Protein AF-A0A6N4TL25-F1 (afdb_monomer_lite)

Foldseek 3Di:
DDPVLVVLLVVLLVLLVLLPQDPPQPLSVLLSQLLSVCLVPVVCLVPVLVRSLVVSCVVVVHDSVCSQVSVVVSLVRSVVPPDPVSVCVQQPPPDPPVPDRDHSSVVSVSNSVSSNVVVVD

Secondary structure (DSSP, 8-state):
--HHHHHHHHHHHHHHHHTT--TTSHHHHHHHHHHHHHHH-GGGGGGIIIIIHHHHHHHTT--HHHHHHHHHHHHHHHHHH--HHHHHHHHGGGS-TTS-PPPHHHHHHHHHHHHHHTTT-

Organism: NCBI:txid2583452

Sequence (121 aa):
MDNSRKAIYVNVTNLLHEIGIPAHIVGHDYIRHAIVSACENPALLKNITKHLYVKVAIYYDTSVYSVEKGIRNAIEVAWARGDISAIHSVFGNTVHFQRAKPSNKEFIAMIVDVVRTQMMD

InterPro domains:
  IPR014879 Sporulation initiation factor Spo0A, C-terminal [PF08769] (12-113)
  IPR016032 Signal transduction response regulator, C-terminal effector [SSF46894] (10-118)
  IPR036388 Winged helix-like DNA-binding domain superfamily [G3DSA:1.10.10.10] (4-120)

pLDDT: mean 89.61, std 11.11, range [54.56, 98.56]

Radius of gyration: 13.48 Å; chains: 1; bounding box: 31×37×30 Å

Structure (mmCIF, N/CA/C/O backbone):
data_AF-A0A6N4TL25-F1
#
_entry.id   AF-A0A6N4TL25-F1
#
loop_
_atom_site.group_PDB
_atom_site.id
_atom_site.type_symbol
_atom_site.label_atom_id
_atom_site.label_alt_id
_atom_site.label_comp_id
_atom_site.label_asym_id
_atom_site.label_entity_id
_atom_site.label_seq_id
_atom_site.pdbx_PDB_ins_code
_atom_site.Cartn_x
_atom_site.Cartn_y
_atom_site.Cartn_z
_atom_site.occupancy
_atom_site.B_iso_or_equiv
_atom_site.auth_seq_id
_atom_site.auth_comp_id
_atom_site.auth_asym_id
_atom_site.auth_atom_id
_atom_site.pdbx_PDB_model_num
ATOM 1 N N . MET A 1 1 ? -16.963 -13.518 3.131 1.00 58.06 1 MET A N 1
ATOM 2 C CA . MET A 1 1 ? -16.154 -12.299 3.344 1.00 58.06 1 MET A CA 1
ATOM 3 C C . MET A 1 1 ? -17.122 -11.221 3.791 1.00 58.06 1 MET A C 1
ATOM 5 O O . MET A 1 1 ? -18.140 -11.086 3.126 1.00 58.06 1 MET A O 1
ATOM 9 N N . ASP A 1 2 ? -16.877 -10.566 4.925 1.00 76.75 2 ASP A N 1
ATOM 10 C CA . ASP A 1 2 ? -17.751 -9.505 5.450 1.00 76.75 2 ASP A CA 1
ATOM 11 C C . ASP A 1 2 ? -18.013 -8.420 4.382 1.00 76.75 2 ASP A C 1
ATOM 13 O O . ASP A 1 2 ? -17.105 -8.073 3.616 1.00 76.75 2 ASP A O 1
ATOM 17 N N . ASN A 1 3 ? -19.251 -7.917 4.303 1.00 78.00 3 ASN A N 1
ATOM 18 C CA . ASN A 1 3 ? -19.669 -6.927 3.304 1.00 78.00 3 ASN A CA 1
ATOM 19 C C . ASN A 1 3 ? -18.828 -5.650 3.405 1.00 78.00 3 ASN A C 1
ATOM 21 O O . ASN A 1 3 ? -18.439 -5.093 2.377 1.00 78.00 3 ASN A O 1
ATOM 25 N N . SER A 1 4 ? -18.461 -5.258 4.627 1.00 81.75 4 SER A N 1
ATOM 26 C CA . SER A 1 4 ? -17.604 -4.101 4.889 1.00 81.75 4 SER A CA 1
ATOM 27 C C . SER A 1 4 ? -16.239 -4.284 4.237 1.00 81.75 4 SER A C 1
ATOM 29 O O . SER A 1 4 ? -15.827 -3.469 3.419 1.00 81.75 4 SER A O 1
ATOM 31 N N . ARG A 1 5 ? -15.570 -5.419 4.479 1.00 87.56 5 ARG A N 1
ATOM 32 C CA . ARG A 1 5 ? -14.254 -5.716 3.888 1.00 87.56 5 ARG A CA 1
ATOM 33 C C . ARG A 1 5 ? -14.286 -5.699 2.359 1.00 87.56 5 ARG A C 1
ATOM 35 O O . ARG A 1 5 ? -13.344 -5.213 1.735 1.00 87.56 5 ARG A O 1
ATOM 42 N N . LYS A 1 6 ? -15.354 -6.219 1.742 1.00 89.12 6 LYS A N 1
ATOM 43 C CA . LYS A 1 6 ? -15.514 -6.196 0.279 1.00 89.12 6 LYS A CA 1
ATOM 44 C C . LYS A 1 6 ? -15.613 -4.762 -0.251 1.00 89.12 6 LYS A C 1
ATOM 46 O O . LYS A 1 6 ? -14.973 -4.468 -1.257 1.00 89.12 6 LYS A O 1
ATOM 51 N N . ALA A 1 7 ? -16.340 -3.881 0.437 1.00 90.50 7 ALA A N 1
ATOM 52 C CA . ALA A 1 7 ? -16.426 -2.468 0.074 1.00 90.50 7 ALA A CA 1
ATOM 53 C C . ALA A 1 7 ? -15.051 -1.775 0.132 1.00 90.50 7 ALA A C 1
ATOM 55 O O . ALA A 1 7 ? -14.674 -1.102 -0.825 1.00 90.50 7 ALA A O 1
ATOM 56 N N . ILE A 1 8 ? -14.252 -2.033 1.178 1.00 93.56 8 ILE A N 1
ATOM 57 C CA . ILE A 1 8 ? -12.872 -1.513 1.289 1.00 93.56 8 ILE A CA 1
ATOM 58 C C . ILE A 1 8 ? -12.020 -1.993 0.117 1.00 93.56 8 ILE A C 1
ATOM 60 O O . ILE A 1 8 ? -11.325 -1.205 -0.513 1.00 93.56 8 ILE A O 1
ATOM 64 N N . TYR A 1 9 ? -12.085 -3.287 -0.200 1.00 94.56 9 TYR A N 1
ATOM 65 C CA . TYR A 1 9 ? -11.327 -3.863 -1.309 1.00 94.56 9 TYR A CA 1
ATOM 66 C C . TYR A 1 9 ? -11.652 -3.198 -2.649 1.00 94.56 9 TYR A C 1
ATOM 68 O O . TYR A 1 9 ? -10.736 -2.919 -3.426 1.00 94.56 9 TYR A O 1
ATOM 76 N N . VAL A 1 10 ? -12.936 -2.957 -2.926 1.00 94.69 10 VAL A N 1
ATOM 77 C CA . VAL A 1 10 ? -13.381 -2.282 -4.153 1.00 94.69 10 VAL A CA 1
ATOM 78 C C . VAL A 1 10 ? -12.899 -0.835 -4.169 1.00 94.69 10 VAL A C 1
ATOM 80 O O . VAL A 1 10 ? -12.279 -0.431 -5.147 1.00 94.69 10 VAL A O 1
ATOM 83 N N . ASN A 1 11 ? -13.092 -0.097 -3.072 1.00 94.75 11 ASN A N 1
ATOM 84 C CA . ASN A 1 11 ? -12.639 1.288 -2.955 1.00 94.75 11 ASN A CA 1
ATOM 85 C C . ASN A 1 11 ? -11.126 1.411 -3.204 1.00 94.75 11 ASN A C 1
ATOM 87 O O . ASN A 1 11 ? -10.692 2.124 -4.102 1.00 94.75 11 ASN A O 1
ATOM 91 N N . VAL A 1 12 ? -10.317 0.613 -2.500 1.00 96.12 12 VAL A N 1
ATOM 92 C CA . VAL A 1 12 ? -8.858 0.602 -2.681 1.00 96.12 12 VAL A CA 1
ATOM 93 C C . VAL A 1 12 ? -8.478 0.260 -4.122 1.00 96.12 12 VAL A C 1
ATOM 95 O O . VAL A 1 12 ? -7.576 0.879 -4.668 1.00 96.12 12 VAL A O 1
ATOM 98 N N . THR A 1 13 ? -9.162 -0.691 -4.765 1.00 96.19 13 THR A N 1
ATOM 99 C CA . THR A 1 13 ? -8.890 -1.034 -6.174 1.00 96.19 13 THR A CA 1
ATOM 100 C C . THR A 1 13 ? -9.124 0.165 -7.099 1.00 96.19 13 THR A C 1
ATOM 102 O O . THR A 1 13 ? -8.304 0.420 -7.979 1.00 96.19 13 THR A O 1
ATOM 105 N N . ASN A 1 14 ? -10.200 0.923 -6.878 1.00 94.50 14 ASN A N 1
ATOM 106 C CA . ASN A 1 14 ? -10.508 2.115 -7.667 1.00 94.50 14 ASN A CA 1
ATOM 107 C C . ASN A 1 14 ? -9.458 3.214 -7.454 1.00 94.50 14 ASN A C 1
ATOM 109 O O . ASN A 1 14 ? -8.918 3.725 -8.429 1.00 94.50 14 ASN A O 1
ATOM 113 N N . LEU A 1 15 ? -9.076 3.486 -6.201 1.00 94.06 15 LEU A N 1
ATOM 114 C CA . LEU A 1 15 ? -8.039 4.475 -5.883 1.00 94.06 15 LEU A CA 1
ATOM 115 C C . LEU A 1 15 ? -6.687 4.129 -6.525 1.00 94.06 15 LEU A C 1
ATOM 117 O O . LEU A 1 15 ? -6.003 5.004 -7.049 1.00 94.06 15 LEU A O 1
ATOM 121 N N . LEU A 1 16 ? -6.289 2.851 -6.523 1.00 94.75 16 LEU A N 1
ATOM 122 C CA . LEU A 1 16 ? -5.047 2.426 -7.180 1.00 94.75 16 LEU A CA 1
ATOM 123 C C . LEU A 1 16 ? -5.097 2.644 -8.696 1.00 94.75 16 LEU A C 1
ATOM 125 O O . LEU A 1 16 ? -4.089 3.045 -9.279 1.00 94.75 16 LEU A O 1
ATOM 129 N N . HIS A 1 17 ? -6.253 2.415 -9.320 1.00 92.50 17 HIS A N 1
ATOM 130 C CA . HIS A 1 17 ? -6.449 2.678 -10.742 1.00 92.50 17 HIS A CA 1
ATOM 131 C C . HIS A 1 17 ? -6.376 4.180 -11.051 1.00 92.50 17 HIS A C 1
ATOM 133 O O . HIS A 1 17 ? -5.659 4.566 -11.971 1.00 92.50 17 HIS A O 1
ATOM 139 N N . GLU A 1 18 ? -7.033 5.025 -10.255 1.00 91.44 18 GLU A N 1
ATOM 140 C CA . GLU A 1 18 ? -6.999 6.488 -10.403 1.00 91.44 18 GLU A CA 1
ATOM 141 C C . GLU A 1 18 ? -5.579 7.057 -10.256 1.00 91.44 18 GLU A C 1
ATOM 143 O O . GLU A 1 18 ? -5.168 7.909 -11.037 1.00 91.44 18 GLU A O 1
ATOM 148 N N . ILE A 1 19 ? -4.784 6.521 -9.323 1.00 90.81 19 ILE A N 1
ATOM 149 C CA . ILE A 1 19 ? -3.365 6.885 -9.143 1.00 90.81 19 ILE A CA 1
ATOM 150 C C . ILE A 1 19 ? -2.485 6.394 -10.313 1.00 90.81 19 ILE A C 1
ATOM 152 O O . ILE A 1 19 ? -1.344 6.829 -10.469 1.00 90.81 19 ILE A O 1
ATOM 156 N N . GLY A 1 20 ? -2.988 5.487 -11.154 1.00 92.06 20 GLY A N 1
ATOM 157 C CA . GLY A 1 20 ? -2.257 4.942 -12.298 1.00 92.06 20 GLY A CA 1
ATOM 158 C C . GLY A 1 20 ? -1.409 3.710 -11.976 1.00 92.06 20 GLY A C 1
ATOM 159 O O . GLY A 1 20 ? -0.484 3.388 -12.724 1.00 92.06 20 GLY A O 1
ATOM 160 N N . ILE A 1 21 ? -1.704 2.994 -10.885 1.00 94.00 21 ILE A N 1
ATOM 161 C CA . ILE A 1 21 ? -1.089 1.693 -10.593 1.00 94.00 21 ILE A CA 1
ATOM 162 C C . ILE A 1 21 ? -1.782 0.615 -11.443 1.00 94.00 21 ILE A C 1
ATOM 164 O O . ILE A 1 21 ? -2.968 0.346 -11.246 1.00 94.00 21 ILE A O 1
ATOM 168 N N . PRO A 1 22 ? -1.070 -0.064 -12.364 1.00 91.81 22 PRO A N 1
ATOM 169 C CA . PRO A 1 22 ? -1.695 -1.055 -13.234 1.00 91.81 22 PRO A CA 1
ATOM 170 C C . PRO A 1 22 ? -2.161 -2.300 -12.469 1.00 91.81 22 PRO A C 1
ATOM 172 O O . PRO A 1 22 ? -1.402 -2.886 -11.704 1.00 91.81 22 PRO A O 1
ATOM 175 N N . ALA A 1 23 ? -3.367 -2.792 -12.751 1.00 94.31 23 ALA A N 1
ATOM 176 C CA . ALA A 1 23 ? -3.906 -3.980 -12.078 1.00 94.31 23 ALA A CA 1
ATOM 177 C C . ALA A 1 23 ? -3.140 -5.289 -12.373 1.00 94.31 23 ALA A C 1
ATOM 179 O O . ALA A 1 23 ? -3.249 -6.248 -11.620 1.00 94.31 23 ALA A O 1
ATOM 180 N N . HIS A 1 24 ? -2.367 -5.345 -13.465 1.00 92.94 24 HIS A N 1
ATOM 181 C CA . HIS A 1 24 ? -1.654 -6.557 -13.893 1.00 92.94 24 HIS A CA 1
ATOM 182 C C . HIS A 1 24 ? -0.284 -6.748 -13.224 1.00 92.94 24 HIS A C 1
ATOM 184 O O . HIS A 1 24 ? 0.344 -7.789 -13.413 1.00 92.94 24 HIS A O 1
ATOM 190 N N . ILE A 1 25 ? 0.227 -5.752 -12.491 1.00 94.44 25 ILE A N 1
ATOM 191 C CA . ILE A 1 25 ? 1.523 -5.878 -11.817 1.00 94.44 25 ILE A CA 1
ATOM 192 C C . ILE A 1 25 ? 1.341 -6.416 -10.403 1.00 94.44 25 ILE A C 1
ATOM 194 O O . ILE A 1 25 ? 0.468 -5.980 -9.663 1.00 94.44 25 ILE A O 1
ATOM 198 N N . VAL A 1 26 ? 2.237 -7.305 -9.978 1.00 96.12 26 VAL A N 1
ATOM 199 C CA . VAL A 1 26 ? 2.137 -7.965 -8.664 1.00 96.12 26 VAL A CA 1
ATOM 200 C C . VAL A 1 26 ? 2.078 -6.978 -7.486 1.00 96.12 26 VAL A C 1
ATOM 202 O O . VAL A 1 26 ? 1.409 -7.218 -6.483 1.00 96.12 26 VAL A O 1
ATOM 205 N N . GLY A 1 27 ? 2.735 -5.821 -7.624 1.00 97.25 27 GLY A N 1
ATOM 206 C CA . GLY A 1 27 ? 2.721 -4.769 -6.612 1.00 97.25 27 GLY A CA 1
ATOM 207 C C . GLY A 1 27 ? 1.328 -4.205 -6.335 1.00 97.25 27 GLY A C 1
ATOM 208 O O . GLY A 1 27 ? 1.062 -3.836 -5.197 1.00 97.25 27 GLY A O 1
ATOM 209 N N . HIS A 1 28 ? 0.425 -4.201 -7.320 1.00 97.81 28 HIS A N 1
ATOM 210 C CA . HIS A 1 28 ? -0.965 -3.779 -7.134 1.00 97.81 28 HIS A CA 1
ATOM 211 C C . HIS A 1 28 ? -1.663 -4.625 -6.060 1.00 97.81 28 HIS A C 1
ATOM 213 O O . HIS A 1 28 ? -2.248 -4.095 -5.113 1.00 97.81 28 HIS A O 1
ATOM 219 N N . ASP A 1 29 ? -1.539 -5.947 -6.155 1.00 97.69 29 ASP A N 1
ATOM 220 C CA . ASP A 1 29 ? -2.174 -6.878 -5.224 1.00 97.69 29 ASP A CA 1
ATOM 221 C C . ASP A 1 29 ? -1.555 -6.833 -3.826 1.00 97.69 29 ASP A C 1
ATOM 223 O O . ASP A 1 29 ? -2.271 -6.939 -2.820 1.00 97.69 29 ASP A O 1
ATOM 227 N N . TYR A 1 30 ? -0.244 -6.602 -3.744 1.00 98.44 30 TYR A N 1
ATOM 228 C CA . TYR A 1 30 ? 0.444 -6.387 -2.473 1.00 98.44 30 TYR A CA 1
ATOM 229 C C . TYR A 1 30 ? -0.017 -5.103 -1.787 1.00 98.44 30 TYR A C 1
ATOM 231 O O . TYR A 1 30 ? -0.345 -5.132 -0.600 1.00 98.44 30 TYR A O 1
ATOM 239 N N . ILE A 1 31 ? -0.087 -3.995 -2.529 1.00 98.00 31 ILE A N 1
ATOM 240 C CA . ILE A 1 31 ? -0.555 -2.702 -2.022 1.00 98.00 31 ILE A CA 1
ATOM 241 C C . ILE A 1 31 ? -1.995 -2.822 -1.526 1.00 98.00 31 ILE A C 1
ATOM 243 O O . ILE A 1 31 ? -2.289 -2.448 -0.392 1.00 98.00 31 ILE A O 1
ATOM 247 N N . ARG A 1 32 ? -2.883 -3.400 -2.338 1.00 97.75 32 ARG A N 1
ATOM 248 C CA . ARG A 1 32 ? -4.295 -3.567 -1.990 1.00 97.75 32 ARG A CA 1
ATOM 249 C C . ARG A 1 32 ? -4.476 -4.380 -0.710 1.00 97.75 32 ARG A C 1
ATOM 251 O O . ARG A 1 32 ? -5.201 -3.958 0.188 1.00 97.75 32 ARG A O 1
ATOM 258 N N . HIS A 1 33 ? -3.773 -5.508 -0.584 1.00 97.56 33 HIS A N 1
ATOM 259 C CA . HIS A 1 33 ? -3.826 -6.325 0.630 1.00 97.56 33 HIS A CA 1
ATOM 260 C C . HIS A 1 33 ? -3.264 -5.578 1.850 1.00 97.56 33 HIS A C 1
ATOM 262 O O . HIS A 1 33 ? -3.836 -5.653 2.944 1.00 97.56 33 HIS A O 1
ATOM 268 N N . ALA A 1 34 ? -2.155 -4.853 1.669 1.00 97.88 34 ALA A N 1
ATOM 269 C CA . ALA A 1 34 ? -1.512 -4.075 2.721 1.00 97.88 34 ALA A CA 1
ATOM 270 C C . ALA A 1 34 ? -2.435 -2.968 3.255 1.00 97.88 34 ALA A C 1
ATOM 272 O O . ALA A 1 34 ? -2.610 -2.858 4.467 1.00 97.88 34 ALA A O 1
ATOM 273 N N . ILE A 1 35 ? -3.068 -2.199 2.366 1.00 97.38 35 ILE A N 1
ATOM 274 C CA . ILE A 1 35 ? -3.982 -1.110 2.733 1.00 97.38 35 ILE A CA 1
ATOM 275 C C . ILE A 1 35 ? -5.199 -1.661 3.464 1.00 97.38 35 ILE A C 1
ATOM 277 O O . ILE A 1 35 ? -5.472 -1.219 4.573 1.00 97.38 35 ILE A O 1
ATOM 281 N N . VAL A 1 36 ? -5.881 -2.674 2.914 1.00 96.44 36 VAL A N 1
ATOM 282 C CA . VAL A 1 36 ? -7.064 -3.251 3.579 1.00 96.44 36 VAL A CA 1
ATOM 283 C C . VAL A 1 36 ? -6.704 -3.773 4.972 1.00 96.44 36 VAL A C 1
ATOM 285 O O . VAL A 1 36 ? -7.409 -3.497 5.940 1.00 96.44 36 VAL A O 1
ATOM 288 N N . SER A 1 37 ? -5.565 -4.462 5.104 1.00 96.00 37 SER A N 1
ATOM 289 C CA . SER A 1 37 ? -5.089 -4.943 6.407 1.00 96.00 37 SER A CA 1
ATOM 290 C C . SER A 1 37 ? -4.793 -3.804 7.386 1.00 96.00 37 SER A C 1
ATOM 292 O O . SER A 1 37 ? -5.044 -3.947 8.581 1.00 96.00 37 SER A O 1
ATOM 294 N N . ALA A 1 38 ? -4.247 -2.687 6.904 1.00 96.31 38 ALA A N 1
ATOM 295 C CA . ALA A 1 38 ? -3.931 -1.518 7.717 1.00 96.31 38 ALA A CA 1
ATOM 296 C C . ALA A 1 38 ? -5.168 -0.669 8.065 1.00 96.31 38 ALA A C 1
ATOM 298 O O . ALA A 1 38 ? -5.190 -0.064 9.134 1.00 96.31 38 ALA A O 1
ATOM 299 N N . CYS A 1 39 ? -6.210 -0.657 7.228 1.00 94.50 39 CYS A N 1
ATOM 300 C CA . CYS A 1 39 ? -7.507 -0.065 7.567 1.00 94.50 39 CYS A CA 1
ATOM 301 C C . CYS A 1 39 ? -8.166 -0.813 8.735 1.00 94.50 39 CYS A C 1
ATOM 303 O O . CYS A 1 39 ? -8.692 -0.182 9.647 1.00 94.50 39 CYS A O 1
ATOM 305 N N . GLU A 1 40 ? -8.085 -2.147 8.739 1.00 92.19 40 GLU A N 1
ATOM 306 C CA . GLU A 1 40 ? -8.609 -2.992 9.822 1.00 92.19 40 GLU A CA 1
ATOM 307 C C . GLU A 1 40 ? -7.756 -2.919 11.094 1.00 92.19 40 GLU A C 1
ATOM 309 O O . GLU A 1 40 ? -8.279 -2.941 12.206 1.00 92.19 40 GLU A O 1
ATOM 314 N N . ASN A 1 41 ? -6.430 -2.838 10.944 1.00 93.75 41 ASN A N 1
ATOM 315 C CA . ASN A 1 41 ? -5.503 -2.705 12.061 1.00 93.75 41 ASN A CA 1
ATOM 316 C C . ASN A 1 41 ? -4.415 -1.653 11.770 1.00 93.75 41 ASN A C 1
ATOM 318 O O . ASN A 1 41 ? -3.326 -1.989 11.285 1.00 93.75 41 ASN A O 1
ATOM 322 N N . PRO A 1 42 ? -4.653 -0.387 12.158 1.00 92.12 42 PRO A N 1
ATOM 323 C CA . PRO A 1 42 ? -3.717 0.715 11.928 1.00 92.12 42 PRO A CA 1
ATOM 324 C C . PRO A 1 42 ? -2.350 0.533 12.600 1.00 92.12 42 PRO A C 1
ATOM 326 O O . PRO A 1 42 ? -1.358 1.123 12.167 1.00 92.12 42 PRO A O 1
ATOM 329 N N . ALA A 1 43 ? -2.248 -0.307 13.639 1.00 93.31 43 ALA A N 1
ATOM 330 C CA . ALA A 1 43 ? -0.978 -0.572 14.314 1.00 93.31 43 ALA A CA 1
ATOM 331 C C . ALA A 1 43 ? 0.058 -1.241 13.390 1.00 93.31 43 ALA A C 1
ATOM 333 O O . ALA A 1 43 ? 1.262 -1.108 13.630 1.00 93.31 43 ALA A O 1
ATOM 334 N N . LEU A 1 44 ? -0.382 -1.897 12.308 1.00 94.69 44 LEU A N 1
ATOM 335 C CA . LEU A 1 44 ? 0.498 -2.521 11.315 1.00 94.69 44 LEU A CA 1
ATOM 336 C C . LEU A 1 44 ? 1.417 -1.510 10.609 1.00 94.69 44 LEU A C 1
ATOM 338 O O . LEU A 1 44 ? 2.525 -1.869 10.208 1.00 94.69 44 LEU A O 1
ATOM 342 N N . LEU A 1 45 ? 1.013 -0.238 10.517 1.00 93.56 45 LEU A N 1
ATOM 343 C CA . LEU A 1 45 ? 1.819 0.825 9.905 1.00 93.56 45 LEU A CA 1
ATOM 344 C C . LEU A 1 45 ? 3.032 1.232 10.758 1.00 93.56 45 LEU A C 1
ATOM 346 O O . LEU A 1 45 ? 4.012 1.756 10.222 1.00 93.56 45 LEU A O 1
ATOM 350 N N . LYS A 1 46 ? 3.013 0.973 12.077 1.00 91.88 46 LYS A N 1
ATOM 351 C CA . LYS A 1 46 ? 4.125 1.332 12.979 1.00 91.88 46 LYS A CA 1
ATOM 352 C C . LYS A 1 46 ? 5.415 0.596 12.615 1.00 91.88 46 LYS A C 1
ATOM 354 O O . LYS A 1 46 ? 6.490 1.185 12.677 1.00 91.88 46 LYS A O 1
ATOM 359 N N . ASN A 1 47 ? 5.311 -0.667 12.198 1.00 91.12 47 ASN A N 1
ATOM 360 C CA . ASN A 1 47 ? 6.450 -1.465 11.750 1.00 91.12 47 ASN A CA 1
ATOM 361 C C . ASN A 1 47 ? 6.070 -2.301 10.526 1.00 91.12 47 ASN A C 1
ATOM 363 O O . ASN A 1 47 ? 5.686 -3.468 10.629 1.00 91.12 47 ASN A O 1
ATOM 367 N N . ILE A 1 48 ? 6.181 -1.660 9.364 1.00 94.56 48 ILE A N 1
ATOM 368 C CA . ILE A 1 48 ? 5.707 -2.217 8.103 1.00 94.56 48 ILE A CA 1
ATOM 369 C C . ILE A 1 48 ? 6.475 -3.485 7.714 1.00 94.56 48 ILE A C 1
ATOM 371 O O . ILE A 1 48 ? 5.861 -4.478 7.345 1.00 94.56 48 ILE A O 1
ATOM 375 N N . THR A 1 49 ? 7.799 -3.504 7.894 1.00 92.69 49 THR A N 1
ATOM 376 C CA . THR A 1 49 ? 8.645 -4.629 7.479 1.00 92.69 49 THR A CA 1
ATOM 377 C C . THR A 1 49 ? 8.418 -5.871 8.331 1.00 92.69 49 THR A C 1
ATOM 379 O O . THR A 1 49 ? 8.354 -6.967 7.785 1.00 92.69 49 THR A O 1
ATOM 382 N N . LYS A 1 50 ? 8.282 -5.720 9.658 1.00 94.00 50 LYS A N 1
ATOM 383 C CA . LYS A 1 50 ? 8.148 -6.868 10.574 1.00 94.00 50 LYS A CA 1
ATOM 384 C C . LYS A 1 50 ? 6.713 -7.358 10.754 1.00 94.00 50 LYS A C 1
ATOM 386 O O . LYS A 1 50 ? 6.529 -8.473 11.226 1.00 94.00 50 LYS A O 1
ATOM 391 N N . HIS A 1 51 ? 5.712 -6.554 10.396 1.00 95.81 51 HIS A N 1
ATOM 392 C CA . HIS A 1 51 ? 4.309 -6.939 10.554 1.00 95.81 51 HIS A CA 1
ATOM 393 C C . HIS A 1 51 ? 3.558 -6.933 9.227 1.00 95.81 51 HIS A C 1
ATOM 395 O O . HIS A 1 51 ? 3.150 -7.991 8.755 1.00 95.81 51 HIS A O 1
ATOM 401 N N . LEU A 1 52 ? 3.378 -5.765 8.605 1.00 97.81 52 LEU A N 1
ATOM 402 C CA . LEU A 1 52 ? 2.511 -5.653 7.432 1.00 97.81 52 LEU A CA 1
ATOM 403 C C . LEU A 1 52 ? 3.040 -6.461 6.241 1.00 97.81 52 LEU A C 1
ATOM 405 O O . LEU A 1 52 ? 2.300 -7.247 5.657 1.00 97.81 52 LEU A O 1
ATOM 409 N N . TYR A 1 53 ? 4.323 -6.323 5.909 1.00 98.19 53 TYR A N 1
ATOM 410 C CA . TYR A 1 53 ? 4.929 -7.062 4.806 1.00 98.19 53 TYR A CA 1
ATOM 411 C C . TYR A 1 53 ? 5.023 -8.554 5.093 1.00 98.19 53 TYR A C 1
ATOM 413 O O . TYR A 1 53 ? 4.801 -9.332 4.177 1.00 98.19 53 TYR A O 1
ATOM 421 N N . VAL A 1 54 ? 5.284 -8.967 6.340 1.00 98.06 54 VAL A N 1
ATOM 422 C CA . VAL A 1 54 ? 5.237 -10.389 6.730 1.00 98.06 54 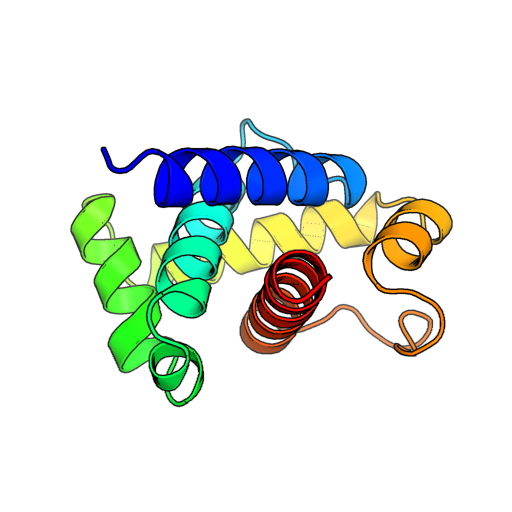VAL A CA 1
ATOM 423 C C . VAL A 1 54 ? 3.841 -10.958 6.484 1.00 98.06 54 VAL A C 1
ATOM 425 O O . VAL A 1 54 ? 3.709 -12.021 5.888 1.00 98.06 54 VAL A O 1
ATOM 428 N N . LYS A 1 55 ? 2.791 -10.224 6.866 1.00 97.69 55 LYS A N 1
ATOM 429 C CA . LYS A 1 55 ? 1.404 -10.644 6.642 1.00 97.69 55 LYS A CA 1
ATOM 430 C C . LYS A 1 55 ? 1.076 -10.806 5.155 1.00 97.69 55 LYS A C 1
ATOM 432 O O . LYS A 1 55 ? 0.496 -11.816 4.770 1.00 97.69 55 LYS A O 1
ATOM 437 N N . VAL A 1 56 ? 1.465 -9.837 4.326 1.00 98.25 56 VAL A N 1
ATOM 438 C CA . VAL A 1 56 ? 1.269 -9.902 2.867 1.00 98.25 56 VAL A CA 1
ATOM 439 C C . VAL A 1 56 ? 2.093 -11.041 2.257 1.00 98.25 56 VAL A C 1
ATOM 441 O O . VAL A 1 56 ? 1.584 -11.784 1.426 1.00 98.25 56 VAL A O 1
ATOM 444 N N . ALA A 1 57 ? 3.337 -11.214 2.702 1.00 98.50 57 ALA A N 1
ATOM 445 C CA . ALA A 1 57 ? 4.241 -12.257 2.232 1.00 98.50 57 ALA A CA 1
ATOM 446 C C . ALA A 1 57 ? 3.679 -13.661 2.496 1.00 98.50 57 ALA A C 1
ATOM 448 O O . ALA A 1 57 ? 3.653 -14.480 1.585 1.00 98.50 57 ALA A O 1
ATOM 449 N N . ILE A 1 58 ? 3.149 -13.903 3.701 1.00 98.38 58 ILE A N 1
ATOM 450 C CA . ILE A 1 58 ? 2.479 -15.164 4.053 1.00 98.38 58 ILE A CA 1
ATOM 451 C C . ILE A 1 58 ? 1.243 -15.393 3.175 1.00 98.38 58 ILE A C 1
ATOM 453 O O . ILE A 1 58 ? 1.027 -16.504 2.706 1.00 98.38 58 ILE A O 1
ATOM 457 N N . TYR A 1 59 ? 0.432 -14.358 2.936 1.00 97.94 59 TYR A N 1
ATOM 458 C CA . TYR A 1 59 ? -0.797 -14.502 2.151 1.00 97.94 59 TYR A CA 1
ATOM 459 C C . TYR A 1 59 ? -0.537 -14.870 0.683 1.00 97.94 59 TYR A C 1
ATOM 461 O O . TYR A 1 59 ? -1.285 -15.658 0.112 1.00 97.94 59 TYR A O 1
ATOM 469 N N . TYR A 1 60 ? 0.503 -14.297 0.074 1.00 98.06 60 TYR A N 1
ATOM 470 C CA . TYR A 1 60 ? 0.852 -14.531 -1.332 1.00 98.06 60 TYR A CA 1
ATOM 471 C C . TYR A 1 60 ? 1.951 -15.584 -1.530 1.00 98.06 60 TYR A C 1
ATOM 473 O O . TYR A 1 60 ? 2.488 -15.673 -2.630 1.00 98.06 60 TYR A O 1
ATOM 481 N N . ASP A 1 61 ? 2.304 -16.336 -0.483 1.00 98.19 61 ASP A N 1
ATOM 482 C CA . ASP A 1 61 ? 3.383 -17.334 -0.500 1.00 98.19 61 ASP A CA 1
ATOM 483 C C . ASP A 1 61 ? 4.685 -16.799 -1.131 1.00 98.19 61 ASP A C 1
ATOM 485 O O . ASP A 1 61 ? 5.218 -17.294 -2.123 1.00 98.19 61 ASP A O 1
ATOM 489 N N . THR A 1 62 ? 5.167 -15.679 -0.594 1.00 98.25 62 THR A N 1
ATOM 490 C CA . THR A 1 62 ? 6.332 -14.966 -1.123 1.00 98.25 62 THR A CA 1
ATOM 491 C C . THR A 1 62 ? 7.212 -14.419 -0.001 1.00 98.25 62 THR A C 1
ATOM 493 O O . THR A 1 62 ? 6.952 -14.617 1.183 1.00 98.25 62 THR A O 1
ATOM 496 N N . SER A 1 63 ? 8.293 -13.720 -0.352 1.00 98.38 63 SER A N 1
ATOM 497 C CA . SER A 1 63 ? 9.208 -13.124 0.626 1.00 98.38 63 SER A CA 1
ATOM 498 C C . SER A 1 63 ? 8.838 -11.677 0.968 1.00 98.38 63 SER A C 1
ATOM 500 O O . SER A 1 63 ? 8.329 -10.931 0.130 1.00 98.38 63 SER A O 1
ATOM 502 N N . VAL A 1 64 ? 9.191 -11.227 2.177 1.00 98.19 64 VAL A N 1
ATOM 503 C CA . VAL A 1 64 ? 9.072 -9.812 2.590 1.00 98.19 64 VAL A CA 1
ATOM 504 C C . VAL A 1 6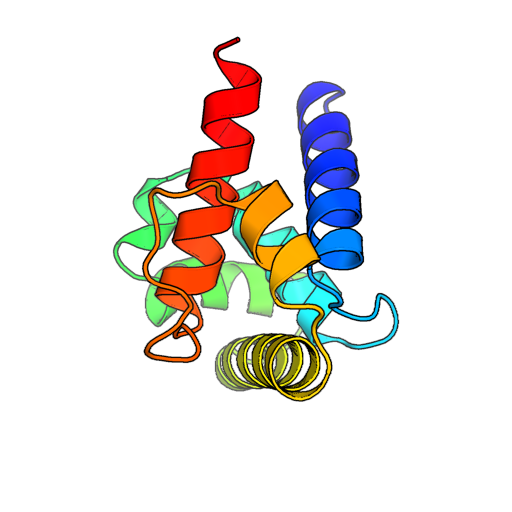4 ? 9.807 -8.873 1.624 1.00 98.19 64 VAL A C 1
ATOM 506 O O . VAL A 1 64 ? 9.321 -7.781 1.333 1.00 98.19 64 VAL A O 1
ATOM 509 N N . TYR A 1 65 ? 10.951 -9.309 1.087 1.00 98.06 65 TYR A N 1
ATOM 510 C CA . TYR A 1 65 ? 11.700 -8.563 0.075 1.00 98.06 65 TYR A CA 1
ATOM 511 C C . TYR A 1 65 ? 10.914 -8.428 -1.235 1.00 98.06 65 TYR A C 1
ATOM 513 O O . TYR A 1 65 ? 10.845 -7.341 -1.804 1.00 98.06 65 TYR A O 1
ATOM 521 N N . SER A 1 66 ? 10.276 -9.507 -1.696 1.00 9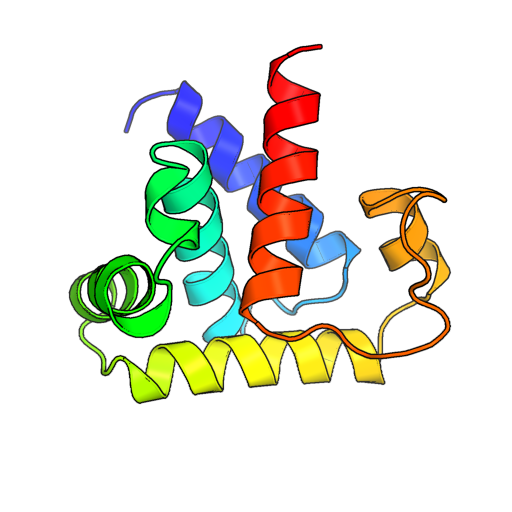8.12 66 SER A N 1
ATOM 522 C CA . SER A 1 66 ? 9.426 -9.493 -2.891 1.00 98.12 66 SER A CA 1
ATOM 523 C C . SER A 1 66 ? 8.240 -8.546 -2.726 1.00 98.12 66 SER A C 1
ATOM 525 O O . SER A 1 66 ? 7.907 -7.825 -3.665 1.00 98.12 66 SER A O 1
ATOM 527 N N . VAL A 1 67 ? 7.636 -8.514 -1.532 1.00 98.56 67 VAL A N 1
ATOM 528 C CA . VAL A 1 67 ? 6.549 -7.583 -1.199 1.00 98.56 67 VAL A CA 1
ATOM 529 C C . VAL A 1 67 ? 7.031 -6.137 -1.277 1.00 98.56 67 VAL A C 1
ATOM 531 O O . VAL A 1 67 ? 6.451 -5.347 -2.018 1.00 98.56 67 VAL A O 1
ATOM 534 N N . GLU A 1 68 ? 8.119 -5.794 -0.579 1.00 98.38 68 GLU A N 1
ATOM 535 C CA . GLU A 1 68 ? 8.700 -4.443 -0.613 1.00 98.38 68 GLU A CA 1
ATOM 536 C C . GLU A 1 68 ? 9.021 -4.013 -2.047 1.00 98.38 68 GLU A C 1
ATOM 538 O O . GLU A 1 68 ? 8.566 -2.958 -2.496 1.00 98.38 68 GLU A O 1
ATOM 543 N N . LYS A 1 69 ? 9.755 -4.852 -2.784 1.00 98.19 69 LYS A N 1
ATOM 544 C CA . LYS A 1 69 ? 10.186 -4.560 -4.152 1.00 98.19 69 LYS A CA 1
ATOM 545 C C . LYS A 1 69 ? 8.998 -4.416 -5.097 1.00 98.19 69 LYS A C 1
ATOM 547 O O . LYS A 1 69 ? 9.005 -3.522 -5.940 1.00 98.19 69 LYS A O 1
ATOM 552 N N . GLY A 1 70 ? 7.991 -5.280 -4.965 1.00 98.25 70 GLY A N 1
ATOM 553 C CA . GLY A 1 70 ? 6.771 -5.232 -5.766 1.00 98.25 70 GLY A CA 1
ATOM 554 C C . GLY A 1 70 ? 6.004 -3.930 -5.550 1.00 98.25 70 GLY A C 1
ATOM 555 O O . GLY A 1 70 ? 5.654 -3.265 -6.524 1.00 98.25 70 GLY A O 1
ATOM 556 N N . ILE A 1 71 ? 5.813 -3.531 -4.289 1.00 98.31 71 ILE A N 1
ATOM 557 C CA . ILE A 1 71 ? 5.153 -2.271 -3.918 1.00 98.31 71 ILE A CA 1
ATOM 558 C C . ILE A 1 71 ? 5.936 -1.072 -4.464 1.00 98.31 71 ILE A C 1
ATOM 560 O O . ILE A 1 71 ? 5.363 -0.213 -5.130 1.00 98.31 71 ILE A O 1
ATOM 564 N N . ARG A 1 72 ? 7.255 -1.038 -4.252 1.00 97.94 72 ARG A N 1
ATOM 565 C CA . ARG A 1 72 ? 8.115 0.047 -4.741 1.00 97.94 72 ARG A CA 1
ATOM 566 C C . ARG A 1 72 ? 8.055 0.187 -6.256 1.00 97.94 72 ARG A C 1
ATOM 568 O O . ARG A 1 72 ? 7.961 1.300 -6.758 1.00 97.94 72 ARG A O 1
ATOM 575 N N . ASN A 1 73 ? 8.087 -0.930 -6.981 1.00 96.81 73 ASN A N 1
ATOM 576 C CA . ASN A 1 73 ? 7.968 -0.925 -8.436 1.00 96.81 73 ASN A CA 1
ATOM 577 C C . ASN A 1 73 ? 6.599 -0.403 -8.898 1.00 96.81 73 ASN A C 1
ATOM 579 O O . ASN A 1 73 ? 6.527 0.340 -9.868 1.00 96.81 73 ASN A O 1
ATOM 583 N N . ALA A 1 74 ? 5.517 -0.753 -8.200 1.00 96.38 74 ALA A N 1
ATOM 584 C CA . ALA A 1 74 ? 4.192 -0.226 -8.515 1.00 96.38 74 ALA A CA 1
ATOM 585 C C . ALA A 1 74 ? 4.109 1.295 -8.327 1.00 96.38 74 ALA A C 1
ATOM 587 O O . ALA A 1 74 ? 3.613 1.989 -9.212 1.00 96.38 74 ALA A O 1
ATOM 588 N N . ILE A 1 75 ? 4.656 1.808 -7.221 1.00 94.56 75 ILE A N 1
ATOM 589 C CA . ILE A 1 75 ? 4.728 3.250 -6.953 1.00 94.56 75 ILE A CA 1
ATOM 590 C C . ILE A 1 75 ? 5.610 3.946 -7.994 1.00 94.56 75 ILE A C 1
ATOM 592 O O . ILE A 1 75 ? 5.229 4.992 -8.500 1.00 94.56 75 ILE A O 1
ATOM 596 N N . GLU A 1 76 ? 6.754 3.363 -8.366 1.00 93.38 76 GLU A N 1
ATOM 597 C CA . GLU A 1 76 ? 7.619 3.893 -9.430 1.00 93.38 76 GLU A CA 1
ATOM 598 C C . GLU A 1 76 ? 6.869 4.048 -10.751 1.00 93.38 76 GLU A C 1
ATOM 600 O O . GLU A 1 76 ? 6.908 5.108 -11.365 1.00 93.38 76 GLU A O 1
ATOM 605 N N . VAL A 1 77 ? 6.173 2.993 -11.181 1.00 92.38 77 VAL A N 1
ATOM 606 C CA . VAL A 1 77 ? 5.434 2.991 -12.445 1.00 92.38 77 VAL A CA 1
ATOM 607 C C . VAL A 1 77 ? 4.343 4.058 -12.433 1.00 92.38 77 VAL A C 1
ATOM 609 O O . VAL A 1 77 ? 4.213 4.787 -13.417 1.00 92.38 77 VAL A O 1
ATOM 612 N N . ALA A 1 78 ? 3.604 4.177 -11.328 1.00 90.88 78 ALA A N 1
ATOM 613 C CA . ALA A 1 78 ? 2.587 5.208 -11.169 1.00 90.88 78 ALA A CA 1
ATOM 614 C C . ALA A 1 78 ? 3.194 6.617 -11.143 1.00 90.88 78 ALA A C 1
ATOM 616 O O . ALA A 1 78 ? 2.667 7.503 -11.793 1.00 90.88 78 ALA A O 1
ATOM 617 N N . TRP A 1 79 ? 4.337 6.839 -10.489 1.00 88.31 79 TRP A N 1
ATOM 618 C CA . TRP A 1 79 ? 4.967 8.167 -10.441 1.00 88.31 79 TRP A CA 1
ATOM 619 C C . TRP A 1 79 ? 5.661 8.580 -11.736 1.00 88.31 79 TRP A C 1
ATOM 621 O O . TRP A 1 79 ? 5.715 9.764 -12.047 1.00 88.31 79 TRP A O 1
ATOM 631 N N . ALA A 1 80 ? 6.201 7.626 -12.493 1.00 86.81 80 ALA A N 1
ATOM 632 C CA . ALA A 1 80 ? 6.863 7.908 -13.763 1.00 86.81 80 ALA A CA 1
ATOM 63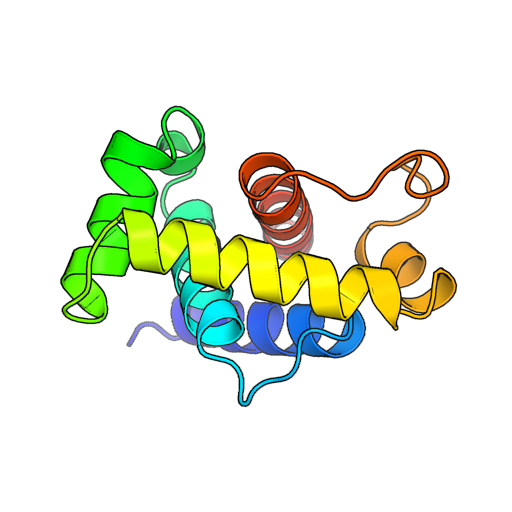3 C C . ALA A 1 80 ? 5.869 8.220 -14.894 1.00 86.81 80 ALA A C 1
ATOM 635 O O . ALA A 1 80 ? 6.237 8.862 -15.874 1.00 86.81 80 ALA A O 1
ATOM 636 N N . ARG A 1 81 ? 4.631 7.723 -14.787 1.00 80.69 81 ARG A N 1
ATOM 637 C CA . ARG A 1 81 ? 3.590 7.837 -15.824 1.00 80.69 81 ARG A CA 1
ATOM 638 C C . ARG A 1 81 ? 2.386 8.670 -15.398 1.00 80.69 81 ARG A C 1
ATOM 640 O O . ARG A 1 81 ? 1.554 8.986 -16.240 1.00 80.69 81 ARG A O 1
ATOM 647 N N . GLY A 1 82 ? 2.256 8.919 -14.101 1.00 68.75 82 GLY A N 1
ATOM 648 C CA . GLY A 1 82 ? 1.030 9.389 -13.481 1.00 68.75 82 GLY A CA 1
ATOM 649 C C . GLY A 1 82 ? 0.691 10.811 -13.870 1.00 68.75 82 GLY A C 1
ATOM 650 O O . GLY A 1 82 ? 1.556 11.686 -13.941 1.00 68.75 82 GLY A O 1
ATOM 651 N N . ASP A 1 83 ? -0.601 11.030 -14.073 1.00 77.50 83 ASP A N 1
ATOM 652 C CA . ASP A 1 83 ? -1.163 12.363 -14.133 1.00 77.50 83 ASP A CA 1
ATOM 653 C C . ASP A 1 83 ? -1.135 12.964 -12.721 1.00 77.50 83 ASP A C 1
ATOM 655 O O . ASP A 1 83 ? -1.808 12.486 -11.802 1.00 77.50 83 ASP A O 1
ATOM 659 N N . ILE A 1 84 ? -0.335 14.017 -12.544 1.00 78.06 84 ILE A N 1
ATOM 660 C CA . ILE A 1 84 ? -0.226 14.760 -11.284 1.00 78.06 84 ILE A CA 1
ATOM 661 C C . ILE A 1 84 ? -1.616 15.210 -10.812 1.00 78.06 84 ILE A C 1
ATOM 663 O O . ILE A 1 84 ? -1.885 15.186 -9.611 1.00 78.06 84 ILE A O 1
ATOM 667 N N . SER A 1 85 ? -2.517 15.559 -11.733 1.00 79.81 85 SER A N 1
ATOM 668 C CA . SER A 1 85 ? -3.889 15.945 -11.408 1.00 79.81 85 SER A CA 1
ATOM 669 C C . SER A 1 85 ? -4.703 14.789 -10.822 1.00 79.81 85 SER A C 1
ATOM 671 O O . SER A 1 85 ? -5.446 15.016 -9.869 1.00 79.81 85 SER A O 1
ATOM 673 N N . ALA A 1 86 ? -4.525 13.559 -11.312 1.00 82.06 86 ALA A N 1
ATOM 674 C CA . ALA A 1 86 ? -5.212 12.376 -10.786 1.00 82.06 86 ALA A CA 1
ATOM 675 C C . ALA A 1 86 ? -4.687 11.967 -9.398 1.00 82.06 86 ALA A C 1
ATOM 677 O O . ALA A 1 86 ? -5.446 11.611 -8.500 1.00 82.06 86 ALA A O 1
ATOM 678 N N . ILE A 1 87 ? -3.378 12.095 -9.168 1.00 81.31 87 ILE A N 1
ATOM 679 C CA . ILE A 1 87 ? -2.804 11.899 -7.829 1.00 81.31 87 ILE A CA 1
ATOM 680 C C . ILE A 1 87 ? -3.367 12.957 -6.865 1.00 81.31 87 ILE A C 1
ATOM 682 O O . ILE A 1 87 ? -3.800 12.632 -5.758 1.00 81.31 87 ILE A O 1
ATOM 686 N N . HIS A 1 88 ? -3.432 14.221 -7.292 1.00 80.88 88 HIS A N 1
ATOM 687 C CA . HIS A 1 88 ? -4.016 15.294 -6.487 1.00 80.88 88 HIS A CA 1
ATOM 688 C C . HIS A 1 88 ? -5.513 15.110 -6.210 1.00 80.88 88 HIS A C 1
ATOM 690 O O . HIS A 1 88 ? -5.954 15.488 -5.127 1.00 80.88 88 HIS A O 1
ATOM 696 N N . SER A 1 89 ? -6.300 14.527 -7.119 1.00 83.44 89 SER A N 1
ATOM 697 C CA . SER A 1 89 ? -7.727 14.292 -6.860 1.00 83.44 89 SER A CA 1
ATOM 698 C C . SER A 1 89 ? -7.961 13.253 -5.765 1.00 83.44 89 SER A C 1
ATOM 700 O O . SER A 1 89 ? -8.926 13.377 -5.018 1.00 83.44 89 SER A O 1
ATOM 702 N N . VAL A 1 90 ? -7.067 12.269 -5.630 1.00 84.56 90 VAL A N 1
ATOM 703 C CA . VAL A 1 90 ? -7.177 11.229 -4.595 1.00 84.56 90 VAL A CA 1
ATOM 704 C C . VAL A 1 90 ? -6.771 11.743 -3.213 1.00 84.56 90 VAL A C 1
ATOM 706 O O . VAL A 1 90 ? -7.405 11.410 -2.215 1.00 84.56 90 VAL A O 1
ATOM 709 N N . PHE A 1 91 ? -5.712 12.549 -3.136 1.00 80.19 91 PHE A N 1
ATOM 710 C CA . PHE A 1 91 ? -5.109 12.945 -1.858 1.00 80.19 91 PHE A CA 1
ATOM 711 C C . PHE A 1 91 ? -5.379 14.405 -1.448 1.00 80.19 91 PHE A C 1
ATOM 713 O O . PHE A 1 91 ? -5.056 14.796 -0.328 1.00 80.19 91 PHE A O 1
ATOM 720 N N . GLY A 1 92 ? -5.951 15.226 -2.331 1.00 73.38 92 GLY A N 1
ATOM 721 C CA . GLY A 1 92 ? -6.239 16.641 -2.093 1.00 73.38 92 GLY A CA 1
ATOM 722 C C . GLY A 1 92 ? -5.016 17.575 -2.140 1.00 73.38 92 GLY A C 1
ATOM 723 O O . GLY A 1 92 ? -3.932 17.237 -2.621 1.00 73.38 92 GLY A O 1
ATOM 724 N N . ASN A 1 93 ? -5.203 18.799 -1.630 1.00 58.91 93 ASN A N 1
ATOM 725 C CA . ASN A 1 93 ? -4.167 19.847 -1.552 1.00 58.91 93 ASN A CA 1
ATOM 726 C C . ASN A 1 93 ? -3.241 19.716 -0.326 1.00 58.91 93 ASN A C 1
ATOM 728 O O . ASN A 1 93 ? -2.347 20.538 -0.134 1.00 58.91 93 ASN A O 1
ATOM 732 N N . THR A 1 94 ? -3.458 18.719 0.531 1.00 54.56 94 THR A N 1
ATOM 733 C CA . THR A 1 94 ? -2.759 18.538 1.816 1.00 54.56 94 THR A CA 1
ATOM 734 C C . THR A 1 94 ? -1.390 17.878 1.686 1.00 54.56 94 THR A C 1
ATOM 736 O O . THR A 1 94 ? -0.629 17.854 2.652 1.00 54.56 94 THR A O 1
ATOM 739 N N . VAL A 1 95 ? -1.032 17.383 0.500 1.00 57.03 95 VAL A N 1
ATOM 740 C CA . VAL A 1 95 ? 0.246 16.709 0.270 1.00 57.03 95 VAL A CA 1
ATOM 741 C C . VAL A 1 95 ? 1.030 17.448 -0.810 1.00 57.03 95 VAL A C 1
ATOM 743 O O . VAL A 1 95 ? 0.577 17.616 -1.943 1.00 57.03 95 VAL A O 1
ATOM 746 N N . HIS A 1 96 ? 2.249 17.874 -0.474 1.00 57.50 96 HIS A N 1
ATOM 747 C CA . HIS A 1 96 ? 3.203 18.450 -1.424 1.00 57.50 96 HIS A CA 1
ATOM 748 C C . HIS A 1 96 ? 3.791 17.367 -2.351 1.00 57.50 96 HIS A C 1
ATOM 750 O O . HIS A 1 96 ? 4.994 17.102 -2.338 1.00 57.50 96 HIS A O 1
ATOM 756 N N . PHE A 1 97 ? 2.951 16.760 -3.194 1.00 57.00 97 PHE A N 1
ATOM 757 C CA . PHE A 1 97 ? 3.358 15.779 -4.210 1.00 57.00 97 PHE A CA 1
ATOM 758 C C . PHE A 1 97 ? 4.367 16.324 -5.222 1.00 57.00 97 PHE A C 1
ATOM 760 O O . PHE A 1 97 ? 5.110 15.559 -5.830 1.00 57.00 97 PHE A O 1
ATOM 767 N N . GLN A 1 98 ? 4.448 17.650 -5.358 1.00 56.09 98 GLN A N 1
ATOM 768 C CA . GLN A 1 98 ? 5.350 18.326 -6.288 1.00 56.09 98 GLN A CA 1
ATOM 769 C C . GLN A 1 98 ? 6.844 18.170 -5.957 1.00 56.09 98 GLN A C 1
ATOM 771 O O . GLN A 1 98 ? 7.671 18.538 -6.786 1.00 56.09 98 GLN A O 1
ATOM 776 N N . ARG A 1 99 ? 7.226 17.662 -4.772 1.00 60.50 99 ARG A N 1
ATOM 777 C CA . ARG A 1 99 ? 8.646 17.597 -4.375 1.00 60.50 99 ARG A CA 1
ATOM 778 C C . ARG A 1 99 ? 9.293 16.214 -4.431 1.00 60.50 99 ARG A C 1
ATOM 780 O O . ARG A 1 99 ? 10.498 16.168 -4.665 1.00 60.50 99 ARG A O 1
ATOM 787 N N . ALA A 1 100 ? 8.566 15.111 -4.223 1.00 76.56 100 ALA A N 1
ATOM 788 C CA . ALA A 1 100 ? 9.173 13.774 -4.241 1.00 76.56 100 ALA A CA 1
ATOM 789 C C . ALA A 1 100 ? 8.156 12.627 -4.377 1.00 76.56 100 ALA A C 1
ATOM 791 O O . ALA A 1 100 ? 7.056 12.683 -3.830 1.00 76.56 100 ALA A O 1
ATOM 792 N N . LYS A 1 101 ? 8.578 11.545 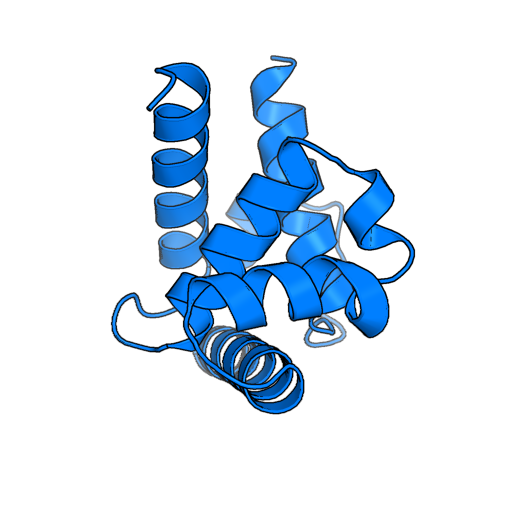-5.047 1.00 88.19 101 LYS A N 1
ATOM 793 C CA . LYS A 1 101 ? 7.898 10.241 -5.028 1.00 88.19 101 LYS A CA 1
ATOM 794 C C . LYS A 1 101 ? 7.889 9.676 -3.597 1.00 88.19 101 LYS A C 1
ATOM 796 O O . LYS A 1 101 ? 8.960 9.630 -2.986 1.00 88.19 101 LYS A O 1
ATOM 801 N N . PRO A 1 102 ? 6.742 9.212 -3.075 1.00 90.75 102 PRO A N 1
ATOM 802 C CA . PRO A 1 102 ? 6.645 8.696 -1.719 1.00 90.75 102 PRO A CA 1
ATOM 803 C C . PRO A 1 102 ? 7.373 7.358 -1.576 1.00 90.75 102 PRO A C 1
ATOM 805 O O . PRO A 1 102 ? 7.466 6.559 -2.512 1.00 90.75 102 PRO A O 1
ATOM 808 N N . SER A 1 103 ? 7.844 7.074 -0.367 1.00 93.81 103 SER A N 1
ATOM 809 C CA . SER A 1 103 ? 8.247 5.725 0.021 1.00 93.81 103 SER A CA 1
ATOM 810 C C . SER A 1 103 ? 7.036 4.791 0.112 1.00 93.81 103 SER A C 1
ATOM 812 O O . SER A 1 103 ? 5.897 5.229 0.278 1.00 93.81 103 SER A O 1
ATOM 814 N N . ASN A 1 104 ? 7.273 3.477 0.104 1.00 96.50 104 ASN A N 1
ATOM 815 C CA . ASN A 1 104 ? 6.205 2.483 0.259 1.00 96.50 104 ASN A CA 1
ATOM 816 C C . ASN A 1 104 ? 5.353 2.719 1.516 1.00 96.50 104 ASN A C 1
ATOM 818 O O . ASN A 1 104 ? 4.133 2.577 1.479 1.00 96.50 104 ASN A O 1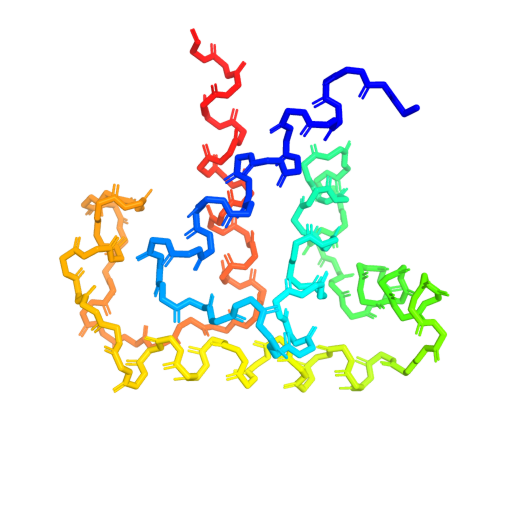
ATOM 822 N N . LYS A 1 105 ? 6.000 3.076 2.634 1.00 95.25 105 LYS A N 1
ATOM 823 C CA . LYS A 1 105 ? 5.312 3.317 3.906 1.00 95.25 105 LYS A CA 1
ATOM 824 C C . LYS A 1 105 ? 4.423 4.554 3.824 1.00 95.25 105 LYS A C 1
ATOM 826 O O . LYS A 1 105 ? 3.279 4.483 4.261 1.00 95.25 105 LYS A O 1
ATOM 831 N N . GLU A 1 106 ? 4.944 5.655 3.287 1.00 93.06 106 GLU A N 1
ATOM 832 C CA . GLU A 1 106 ? 4.183 6.899 3.115 1.00 93.06 106 GLU A CA 1
ATOM 833 C C . GLU A 1 106 ? 3.001 6.675 2.181 1.00 93.06 106 GLU A C 1
ATOM 835 O O . GLU A 1 106 ? 1.879 7.011 2.534 1.00 93.06 106 GLU A O 1
ATOM 840 N N . PHE A 1 107 ? 3.226 6.021 1.041 1.00 94.12 107 PHE A N 1
ATOM 841 C CA . PHE A 1 107 ? 2.178 5.724 0.072 1.00 94.12 107 PHE A CA 1
ATOM 842 C C . PHE A 1 107 ? 1.022 4.920 0.679 1.00 94.12 107 PHE A C 1
ATOM 844 O O . PHE A 1 107 ? -0.138 5.315 0.574 1.00 94.12 107 PHE A O 1
ATOM 851 N N . ILE A 1 108 ? 1.337 3.821 1.372 1.00 96.31 108 ILE A N 1
ATOM 852 C CA . ILE A 1 108 ? 0.322 2.997 2.038 1.00 96.31 108 ILE A CA 1
ATOM 853 C C . ILE A 1 108 ? -0.398 3.804 3.123 1.00 96.31 108 ILE A C 1
ATOM 855 O O . ILE A 1 108 ? -1.619 3.732 3.213 1.00 96.31 108 ILE A O 1
ATOM 859 N N . ALA A 1 109 ? 0.331 4.578 3.933 1.00 94.50 109 ALA A N 1
ATOM 860 C CA . ALA A 1 109 ? -0.268 5.382 4.994 1.00 94.50 109 ALA A CA 1
ATOM 861 C C . ALA A 1 109 ? -1.231 6.447 4.445 1.00 94.50 109 ALA A C 1
ATOM 863 O O . ALA A 1 109 ? -2.317 6.598 4.995 1.00 94.50 109 ALA A O 1
ATOM 864 N N . MET A 1 110 ? -0.873 7.122 3.348 1.00 92.38 110 MET A N 1
ATOM 865 C CA . MET A 1 110 ? -1.729 8.127 2.711 1.00 92.38 110 MET A CA 1
ATOM 866 C C . MET A 1 110 ? -3.038 7.519 2.199 1.00 92.38 110 MET A C 1
ATOM 868 O O . MET A 1 110 ? -4.101 8.068 2.464 1.00 92.38 110 MET A O 1
ATOM 872 N N . ILE A 1 111 ? -3.000 6.367 1.514 1.00 94.00 111 ILE A N 1
ATOM 873 C CA . ILE A 1 111 ? -4.248 5.745 1.035 1.00 94.00 111 ILE A CA 1
ATOM 874 C C . ILE A 1 111 ? -5.084 5.214 2.204 1.00 94.00 111 ILE A C 1
ATOM 876 O O . ILE A 1 111 ? -6.305 5.332 2.181 1.00 94.00 111 ILE A O 1
ATOM 880 N N . VAL A 1 112 ? -4.454 4.655 3.243 1.00 95.00 112 VAL A N 1
ATOM 881 C CA . VAL A 1 112 ? -5.181 4.235 4.453 1.00 95.00 112 VAL A CA 1
ATOM 882 C C . VAL A 1 112 ? -5.917 5.417 5.082 1.00 95.00 112 VAL A C 1
ATOM 884 O O . VAL A 1 112 ? -7.057 5.248 5.504 1.00 95.00 112 VAL A O 1
ATOM 887 N N . ASP A 1 113 ? -5.295 6.593 5.134 1.00 92.12 113 ASP A N 1
ATOM 888 C CA . ASP A 1 113 ? -5.907 7.807 5.675 1.00 92.12 113 ASP A CA 1
ATOM 889 C C . ASP A 1 113 ? -7.113 8.266 4.838 1.00 92.12 113 ASP A C 1
ATOM 891 O O . ASP A 1 113 ? -8.204 8.442 5.380 1.00 92.12 113 ASP A O 1
ATOM 895 N N . VAL A 1 114 ? -6.963 8.327 3.509 1.00 91.75 114 VAL A N 1
ATOM 896 C CA . VAL A 1 114 ? -8.058 8.643 2.570 1.00 91.75 114 VAL A CA 1
ATOM 897 C C . VAL A 1 114 ? -9.232 7.681 2.747 1.00 91.75 114 VAL A C 1
ATOM 899 O O . VAL A 1 114 ? -10.363 8.105 2.974 1.00 91.75 114 VAL A O 1
ATOM 902 N N . VAL A 1 115 ? -8.966 6.374 2.703 1.00 93.19 115 VAL A N 1
ATOM 903 C CA . VAL A 1 115 ? -10.004 5.339 2.801 1.00 93.19 115 VAL A CA 1
ATOM 904 C C . VAL A 1 115 ? -10.719 5.395 4.146 1.00 93.19 115 VAL A C 1
ATOM 906 O O . VAL A 1 115 ? -11.929 5.205 4.198 1.00 93.19 115 VAL A O 1
ATOM 909 N N . ARG A 1 116 ? -9.997 5.642 5.244 1.00 90.69 116 ARG A N 1
ATOM 910 C CA . ARG A 1 116 ? -10.606 5.740 6.578 1.00 90.69 116 ARG A CA 1
ATOM 911 C C . ARG A 1 116 ? -11.394 7.026 6.770 1.00 90.69 116 ARG A C 1
ATOM 913 O O . ARG A 1 116 ? -12.395 6.982 7.473 1.00 90.69 116 ARG A O 1
ATOM 920 N N . THR A 1 117 ? -10.974 8.125 6.150 1.00 89.19 117 THR A N 1
ATOM 921 C CA . THR A 1 117 ? -11.723 9.388 6.160 1.00 89.19 117 THR A CA 1
ATOM 922 C C . THR A 1 117 ? -13.068 9.199 5.459 1.00 89.19 117 THR A C 1
ATOM 924 O O . THR A 1 117 ? -14.104 9.445 6.058 1.00 89.19 117 THR A O 1
ATOM 927 N N . GLN A 1 118 ? -13.064 8.580 4.274 1.00 87.81 118 GLN A N 1
ATOM 928 C CA . GLN A 1 118 ? -14.275 8.228 3.517 1.00 87.81 118 GLN A CA 1
ATOM 929 C C . GLN A 1 118 ? -15.225 7.247 4.234 1.00 87.81 118 GLN A C 1
ATOM 931 O O . GLN A 1 118 ? -16.341 7.045 3.775 1.00 87.81 118 GLN A O 1
ATOM 936 N N . MET A 1 119 ? -14.782 6.573 5.303 1.00 83.19 119 MET A N 1
ATOM 937 C CA . MET A 1 119 ? -15.639 5.711 6.135 1.00 83.19 119 MET A CA 1
ATOM 938 C C . MET A 1 119 ? -16.297 6.451 7.299 1.00 83.19 119 MET A C 1
ATOM 940 O O . MET A 1 119 ? -17.187 5.889 7.935 1.00 83.19 119 MET A O 1
ATOM 944 N N . MET A 1 120 ? -15.763 7.616 7.669 1.00 76.56 120 MET A N 1
ATOM 945 C CA . MET A 1 120 ? -16.284 8.429 8.767 1.00 76.56 120 MET A CA 1
ATOM 946 C C . MET A 1 120 ? -17.376 9.394 8.296 1.00 76.56 120 MET A C 1
ATOM 948 O O . MET A 1 120 ? -18.181 9.814 9.127 1.00 76.56 120 MET A O 1
ATOM 952 N N . ASP A 1 121 ? -17.388 9.704 7.000 1.00 56.75 121 ASP A N 1
ATOM 953 C CA . ASP A 1 121 ? -18.412 10.488 6.302 1.00 56.75 121 ASP A CA 1
ATOM 954 C C . ASP A 1 121 ? -19.605 9.615 5.865 1.00 56.75 121 ASP A C 1
ATOM 956 O O . ASP A 1 121 ? -20.754 10.113 5.931 1.00 56.75 121 ASP A O 1
#